Protein AF-A0A966MHW0-F1 (afdb_monomer)

Radius of gyration: 14.73 Å; Cα contacts (8 Å, |Δi|>4): 117; chains: 1; bounding box: 31×24×42 Å

Solvent-accessible surface area (backbone atoms only — not comparable to full-atom values): 4835 Å² total; per-residue (Å²): 131,89,78,69,55,94,45,91,60,30,78,39,82,39,74,33,64,53,45,71,69,41,46,50,52,50,53,50,40,49,74,52,47,33,43,36,30,39,37,30,76,42,59,76,63,91,68,57,66,50,56,54,49,21,52,54,51,44,57,77,71,63,43,82,42,79,45,74,47,77,43,65,51,74,80,60,66,84,67,89,129

pLDDT: mean 87.44, std 13.83, range [45.72, 98.31]

Mean predicted aligned error: 6.31 Å

Structure (mmCIF, N/CA/C/O backbone):
data_AF-A0A966MHW0-F1
#
_entry.id   AF-A0A966MHW0-F1
#
loop_
_atom_site.group_PDB
_atom_site.id
_atom_site.type_symbol
_atom_site.label_atom_id
_atom_site.label_alt_id
_atom_site.label_comp_id
_atom_site.label_asym_id
_atom_site.label_entity_id
_atom_site.label_seq_id
_atom_site.pdbx_PDB_ins_code
_atom_site.Cartn_x
_atom_site.Cartn_y
_atom_site.Cartn_z
_atom_site.occupancy
_atom_site.B_iso_or_equiv
_atom_site.auth_seq_id
_atom_site.auth_comp_id
_atom_site.auth_asym_id
_atom_site.auth_atom_id
_atom_site.pdbx_PDB_model_num
ATOM 1 N N . MET A 1 1 ? 3.901 16.533 12.084 1.00 50.94 1 MET A N 1
ATOM 2 C CA . MET A 1 1 ? 3.104 15.533 12.831 1.00 50.94 1 MET A CA 1
ATOM 3 C C . MET A 1 1 ? 1.966 15.084 11.931 1.00 50.94 1 MET A C 1
ATOM 5 O O . MET A 1 1 ? 1.335 15.952 11.341 1.00 50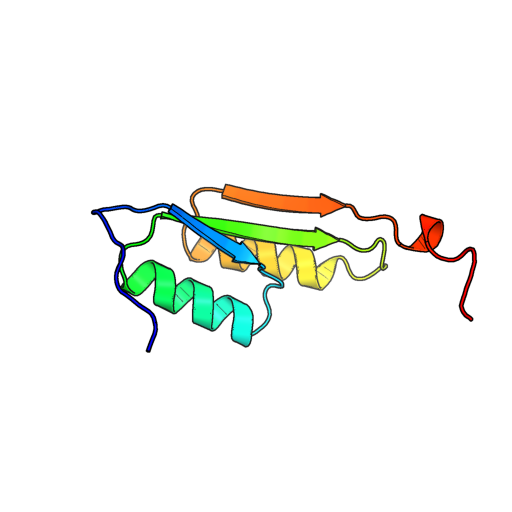.94 1 MET A O 1
ATOM 9 N N . ALA A 1 2 ? 1.740 13.780 11.757 1.00 63.06 2 ALA A N 1
ATOM 10 C CA . ALA A 1 2 ? 0.599 13.306 10.972 1.00 63.06 2 ALA A CA 1
ATOM 11 C C . ALA A 1 2 ? -0.704 13.657 11.703 1.00 63.06 2 ALA A C 1
ATOM 13 O O . ALA A 1 2 ? -0.830 13.411 12.902 1.00 63.06 2 ALA A O 1
ATOM 14 N N . SER A 1 3 ? -1.642 14.286 10.998 1.00 77.44 3 SER A N 1
ATOM 15 C CA . SER A 1 3 ? -2.913 14.710 11.579 1.00 77.44 3 SER A CA 1
ATOM 16 C C . SER A 1 3 ? -3.842 13.516 11.777 1.00 77.44 3 SER A C 1
ATOM 18 O O . SER A 1 3 ? -3.915 12.623 10.929 1.00 77.44 3 SER A O 1
ATOM 20 N N . GLN A 1 4 ? -4.589 13.522 12.878 1.00 86.12 4 GLN A N 1
ATOM 21 C CA . GLN A 1 4 ? -5.681 12.578 13.098 1.00 86.12 4 GLN A CA 1
ATOM 22 C C . GLN A 1 4 ? -6.762 12.706 12.009 1.00 86.12 4 GLN A C 1
ATOM 24 O O . GLN A 1 4 ? -6.884 13.769 11.386 1.00 86.12 4 GLN A O 1
ATOM 29 N N . PRO A 1 5 ? -7.532 11.636 11.750 1.00 89.31 5 PR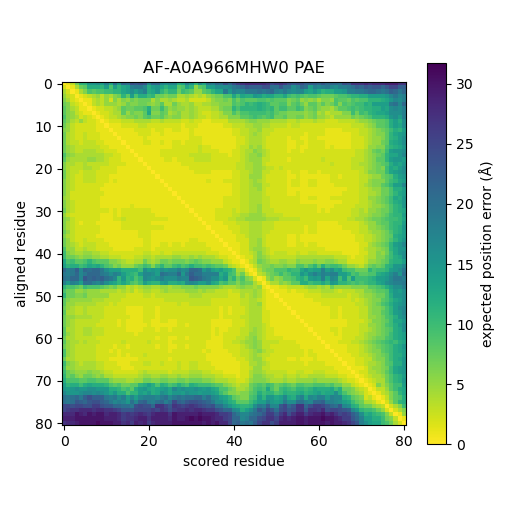O A N 1
ATOM 30 C CA . 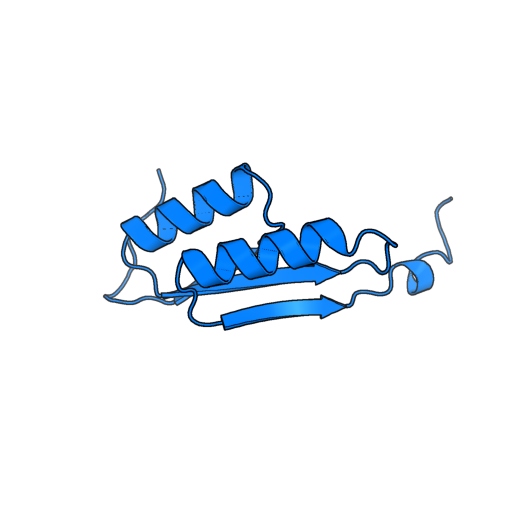PRO A 1 5 ? -8.635 11.676 10.802 1.00 89.31 5 PRO A CA 1
ATOM 31 C C . PRO A 1 5 ? -9.676 12.723 11.216 1.00 89.31 5 PRO A C 1
ATOM 33 O O . PRO A 1 5 ? -9.980 12.892 12.394 1.00 89.31 5 PRO A O 1
ATOM 36 N N . ARG A 1 6 ? -10.239 13.429 10.226 1.00 86.69 6 ARG A N 1
ATOM 37 C CA . ARG A 1 6 ? -11.252 14.480 10.449 1.00 86.69 6 ARG A CA 1
ATOM 38 C C . ARG A 1 6 ? -12.562 13.916 11.004 1.00 86.69 6 ARG A C 1
ATOM 40 O O . ARG A 1 6 ? -13.263 14.597 11.741 1.00 86.69 6 ARG A O 1
ATOM 47 N N . THR A 1 7 ? -12.880 12.679 10.639 1.00 91.06 7 THR A N 1
ATOM 48 C CA . THR A 1 7 ? -14.016 11.899 11.143 1.00 91.06 7 THR A CA 1
ATOM 49 C C . THR A 1 7 ? -13.580 10.456 11.400 1.00 91.06 7 THR A C 1
ATOM 51 O O . THR A 1 7 ? -12.639 9.991 10.744 1.00 91.06 7 THR A O 1
ATOM 54 N N . PRO A 1 8 ? -14.252 9.712 12.301 1.00 87.44 8 PRO A N 1
ATOM 55 C CA . PRO A 1 8 ? -13.974 8.292 12.495 1.00 87.44 8 PRO A CA 1
ATOM 56 C C . PRO A 1 8 ? -13.959 7.544 11.159 1.00 87.44 8 PRO A C 1
ATOM 58 O O . PRO A 1 8 ? -14.834 7.758 10.319 1.00 87.44 8 PRO A O 1
ATOM 61 N N . ASN A 1 9 ? -12.960 6.680 10.959 1.00 87.62 9 ASN A N 1
ATOM 62 C CA . ASN A 1 9 ? -12.798 5.884 9.741 1.00 87.62 9 ASN A CA 1
ATOM 63 C C . ASN A 1 9 ? -12.666 6.702 8.437 1.00 87.62 9 ASN A C 1
ATOM 65 O O . ASN A 1 9 ? -13.005 6.198 7.362 1.00 87.62 9 ASN A O 1
ATOM 69 N N . SER A 1 10 ? -12.157 7.942 8.500 1.00 96.19 10 SER A N 1
ATOM 70 C CA . SER A 1 10 ? -11.825 8.722 7.296 1.00 96.19 10 SER A CA 1
ATOM 71 C C . SER A 1 10 ? -10.939 7.903 6.339 1.00 96.19 10 SER A C 1
ATOM 73 O O . SER A 1 10 ? -9.997 7.246 6.798 1.00 96.19 10 SER A O 1
ATOM 75 N N . PRO A 1 11 ? -11.197 7.935 5.020 1.00 96.81 11 PRO A N 1
ATOM 76 C CA . PRO A 1 11 ? -10.355 7.244 4.055 1.00 96.81 11 PRO A CA 1
ATOM 77 C C . PRO A 1 11 ? -9.006 7.956 3.892 1.00 96.81 11 PRO A C 1
ATOM 79 O O . PRO A 1 11 ? -8.941 9.186 3.872 1.00 96.81 11 PRO A O 1
ATOM 82 N N . ALA A 1 12 ? -7.938 7.179 3.729 1.00 96.94 12 ALA A N 1
ATOM 83 C CA . ALA A 1 12 ? -6.614 7.665 3.352 1.00 96.94 12 ALA A CA 1
ATOM 84 C C . ALA A 1 12 ? -6.082 6.846 2.177 1.00 96.94 12 ALA A C 1
ATOM 86 O O . ALA A 1 12 ? -6.009 5.621 2.259 1.00 96.94 12 ALA A O 1
ATOM 87 N N . VAL A 1 13 ? -5.696 7.521 1.096 1.00 97.31 13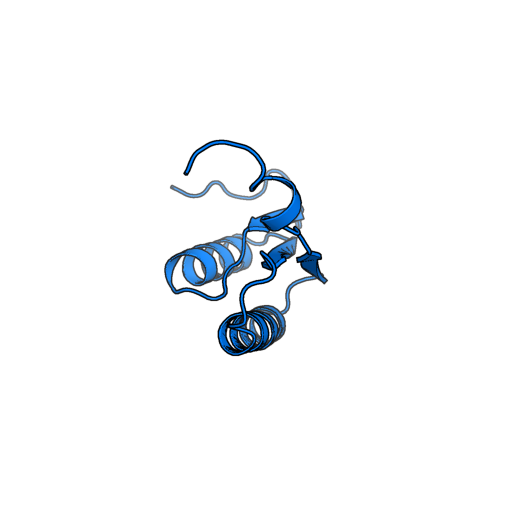 VAL A N 1
ATOM 88 C CA . VAL A 1 13 ? -4.989 6.892 -0.024 1.00 97.31 13 VAL A CA 1
ATOM 89 C C . VAL A 1 13 ? -3.498 7.111 0.175 1.00 97.31 13 VAL A C 1
ATOM 91 O O . VAL A 1 13 ? -3.058 8.243 0.369 1.00 97.31 13 VAL A O 1
ATOM 94 N N . ILE A 1 14 ? -2.728 6.030 0.133 1.00 97.31 14 ILE A N 1
ATOM 95 C CA . ILE A 1 14 ? -1.283 6.044 0.338 1.00 97.31 14 ILE A CA 1
ATOM 96 C C . ILE A 1 14 ? -0.622 5.563 -0.942 1.00 97.31 14 ILE A C 1
ATOM 98 O O . ILE A 1 14 ? -0.872 4.444 -1.395 1.00 97.31 14 ILE A O 1
ATOM 102 N N . LEU A 1 15 ? 0.246 6.403 -1.506 1.00 96.88 15 LEU A N 1
ATOM 103 C CA . LEU A 1 15 ? 1.146 5.973 -2.565 1.00 96.88 15 LEU A CA 1
ATOM 104 C C . LEU A 1 15 ? 2.155 4.996 -1.957 1.00 96.88 15 LEU A C 1
ATOM 106 O O . LEU A 1 15 ? 2.920 5.349 -1.059 1.00 96.88 15 LEU A O 1
ATOM 110 N N . PHE A 1 16 ? 2.102 3.751 -2.406 1.00 96.69 16 PHE A N 1
ATOM 111 C CA . PHE A 1 16 ? 2.684 2.628 -1.700 1.00 96.69 16 PHE A CA 1
ATOM 112 C C . PHE A 1 16 ? 3.606 1.833 -2.617 1.00 96.69 16 PHE A C 1
ATOM 114 O O . PHE A 1 16 ? 3.148 1.146 -3.527 1.00 96.69 16 PHE A O 1
ATOM 121 N N . SER A 1 17 ? 4.914 1.925 -2.382 1.00 93.44 17 SER A N 1
ATOM 122 C CA . SER A 1 17 ? 5.920 1.150 -3.119 1.00 93.44 17 SER A CA 1
ATOM 123 C C . SER A 1 17 ? 6.263 -0.177 -2.441 1.00 93.44 17 SER A C 1
ATOM 125 O O . SER A 1 17 ? 6.901 -1.019 -3.057 1.00 93.44 17 SER A O 1
ATOM 127 N N . GLY A 1 18 ? 5.872 -0.364 -1.175 1.00 93.44 18 GLY A N 1
ATOM 128 C CA . GLY A 1 18 ? 6.343 -1.473 -0.338 1.00 93.44 18 GLY A CA 1
ATOM 129 C C . GLY A 1 18 ? 7.706 -1.215 0.316 1.00 93.44 18 GLY A C 1
ATOM 130 O O . GLY A 1 18 ? 8.155 -2.020 1.126 1.00 93.44 18 GLY A O 1
ATOM 131 N N . GLY A 1 19 ? 8.350 -0.079 0.018 1.00 94.38 19 GLY A N 1
ATOM 132 C CA . GLY A 1 19 ? 9.571 0.361 0.695 1.00 94.38 19 GLY A CA 1
ATOM 133 C C . GLY A 1 19 ? 9.317 0.852 2.125 1.00 94.38 19 GLY A C 1
ATOM 134 O O . GLY A 1 19 ? 8.173 1.130 2.509 1.00 94.38 19 GLY A O 1
ATOM 135 N N . LEU A 1 20 ? 10.398 0.998 2.899 1.00 95.94 20 LEU A N 1
ATOM 136 C CA . LEU A 1 20 ? 10.379 1.371 4.320 1.00 95.94 20 LEU A CA 1
ATOM 137 C C . LEU A 1 20 ? 9.551 2.633 4.59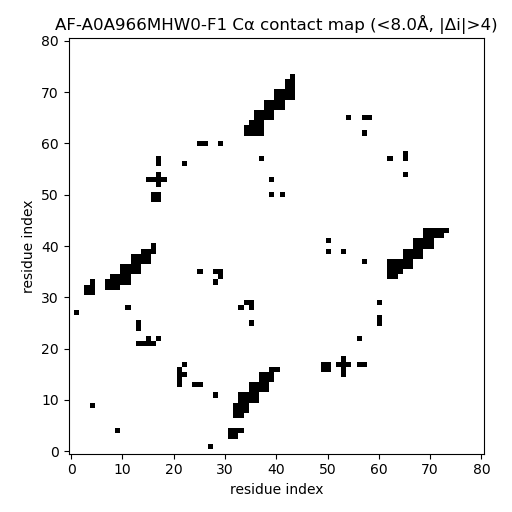9 1.00 95.94 20 LEU A C 1
ATOM 139 O O . LEU A 1 20 ? 8.679 2.616 5.468 1.00 95.94 20 LEU A O 1
ATOM 143 N N . ASP A 1 21 ? 9.774 3.701 3.835 1.00 96.19 21 ASP A N 1
ATOM 144 C CA . ASP A 1 21 ? 9.120 4.993 4.063 1.00 96.19 21 ASP A CA 1
ATOM 145 C C . ASP A 1 21 ? 7.606 4.888 3.862 1.00 96.19 21 ASP A C 1
ATOM 147 O O . ASP A 1 21 ? 6.817 5.224 4.746 1.00 96.19 21 ASP A O 1
ATOM 151 N N . SER A 1 22 ? 7.184 4.333 2.722 1.00 96.62 22 SER A N 1
ATOM 152 C CA . SER A 1 22 ? 5.760 4.154 2.413 1.00 96.62 22 SER A CA 1
ATOM 153 C C . SER A 1 22 ? 5.061 3.195 3.388 1.00 96.62 22 SER A C 1
ATOM 155 O O . SER A 1 22 ? 3.902 3.408 3.743 1.00 96.62 22 SER A O 1
ATOM 157 N N . THR A 1 23 ? 5.781 2.189 3.896 1.00 97.56 23 THR A N 1
ATOM 158 C CA . THR A 1 23 ? 5.290 1.263 4.930 1.00 97.56 23 THR A CA 1
ATOM 159 C C . THR A 1 23 ? 5.158 1.949 6.283 1.00 97.56 23 THR A C 1
ATOM 161 O O . THR A 1 23 ? 4.177 1.728 6.990 1.00 97.56 23 THR A O 1
ATOM 164 N N . THR A 1 24 ? 6.082 2.846 6.619 1.00 97.25 24 THR A N 1
ATOM 165 C CA . THR A 1 24 ? 6.015 3.655 7.843 1.00 97.25 24 THR A CA 1
ATOM 166 C C . THR A 1 24 ? 4.788 4.565 7.828 1.00 97.25 24 THR A C 1
ATOM 168 O O . THR A 1 24 ? 4.056 4.638 8.815 1.00 97.25 24 THR A O 1
ATOM 171 N N . ILE A 1 25 ? 4.503 5.206 6.691 1.00 97.12 25 ILE A N 1
ATOM 172 C CA . ILE A 1 25 ? 3.295 6.026 6.522 1.00 97.12 25 ILE A CA 1
ATOM 173 C C . ILE A 1 25 ? 2.024 5.181 6.638 1.00 97.12 25 ILE A C 1
ATOM 175 O O . ILE A 1 25 ? 1.079 5.597 7.309 1.00 97.12 25 ILE A O 1
ATOM 179 N N . LEU A 1 26 ? 2.000 3.985 6.041 1.00 97.69 26 LEU A N 1
ATOM 180 C CA . LEU A 1 26 ? 0.871 3.064 6.164 1.00 97.69 26 LEU A CA 1
ATOM 181 C C . LEU A 1 26 ? 0.624 2.630 7.610 1.00 97.69 26 LEU A C 1
ATOM 183 O O . LEU A 1 26 ? -0.515 2.693 8.079 1.00 97.69 26 LEU A O 1
ATOM 187 N N . ALA A 1 27 ? 1.679 2.250 8.329 1.00 97.50 27 ALA A N 1
ATOM 188 C CA . ALA A 1 27 ? 1.597 1.890 9.738 1.00 97.50 27 ALA A CA 1
ATOM 189 C C . ALA A 1 27 ? 1.038 3.044 10.580 1.00 97.50 27 ALA A C 1
ATOM 191 O O . ALA A 1 27 ? 0.110 2.854 11.367 1.00 97.50 27 ALA A O 1
ATOM 192 N N . LEU A 1 28 ? 1.548 4.257 10.358 1.00 96.69 28 LEU A N 1
ATOM 193 C CA . LEU A 1 28 ? 1.099 5.450 11.065 1.00 96.69 28 LEU A CA 1
ATOM 194 C C . LEU A 1 28 ? -0.371 5.775 10.771 1.00 96.69 28 LEU A C 1
ATOM 196 O O . LEU A 1 28 ? -1.134 6.050 11.693 1.00 96.69 28 LEU A O 1
ATOM 200 N N . ALA A 1 29 ? -0.798 5.712 9.509 1.00 96.44 29 ALA A N 1
ATOM 201 C CA . ALA A 1 29 ? -2.187 5.963 9.133 1.00 96.44 29 ALA A CA 1
ATOM 202 C C . ALA A 1 29 ? -3.145 4.937 9.762 1.00 96.44 29 ALA A C 1
ATOM 204 O O . ALA A 1 29 ? -4.203 5.306 10.274 1.00 96.44 29 ALA A O 1
ATOM 205 N N . LYS A 1 30 ? -2.753 3.658 9.804 1.00 95.69 30 LYS A N 1
ATOM 206 C CA . LYS A 1 30 ? -3.505 2.615 10.512 1.00 95.69 30 LYS A CA 1
ATOM 207 C C . LYS A 1 30 ? -3.596 2.895 12.009 1.00 95.69 30 LYS A C 1
ATOM 209 O O . LYS A 1 30 ? -4.692 2.849 12.559 1.00 95.69 30 LYS A O 1
ATOM 214 N N . GLN A 1 31 ? -2.481 3.256 12.645 1.00 95.38 31 GLN A N 1
ATOM 215 C CA . GLN A 1 31 ? -2.446 3.614 14.065 1.00 95.38 31 GLN A CA 1
ATOM 216 C C . GLN A 1 31 ? -3.332 4.830 14.384 1.00 95.38 31 GLN A C 1
ATOM 218 O O . GLN A 1 31 ? -3.946 4.887 15.445 1.00 95.38 31 GLN A O 1
ATOM 223 N N . LEU A 1 32 ? -3.433 5.790 13.462 1.00 94.94 32 LEU A N 1
ATOM 224 C CA . LEU A 1 32 ? -4.296 6.966 13.594 1.00 94.94 32 LEU A CA 1
ATOM 225 C C . LEU A 1 32 ? -5.781 6.682 13.301 1.00 94.94 32 LEU A C 1
ATOM 227 O O . LEU A 1 32 ? -6.597 7.590 13.434 1.00 94.94 32 LEU A O 1
ATOM 231 N N . GLY A 1 33 ? -6.153 5.455 12.918 1.00 95.06 33 GLY A N 1
ATOM 232 C CA . GLY A 1 33 ? -7.547 5.059 12.697 1.00 95.06 33 GLY A CA 1
ATOM 233 C C . GLY A 1 33 ? -8.097 5.381 11.304 1.00 95.06 33 GLY A C 1
ATOM 234 O O . GLY A 1 33 ? -9.312 5.484 11.129 1.00 95.06 33 GLY A O 1
ATOM 235 N N . TYR A 1 34 ? -7.233 5.553 10.299 1.00 97.38 34 TYR A N 1
ATOM 236 C CA . TYR A 1 34 ? -7.677 5.734 8.917 1.00 97.38 34 TYR A CA 1
ATOM 237 C C . TYR A 1 34 ? -8.066 4.410 8.250 1.00 97.38 34 TYR A C 1
ATOM 239 O O . TYR A 1 34 ? -7.394 3.381 8.391 1.00 97.38 34 TYR A O 1
ATOM 247 N N . ARG A 1 35 ? -9.085 4.472 7.386 1.00 97.56 35 ARG A N 1
ATOM 248 C CA . ARG A 1 35 ? -9.366 3.426 6.395 1.00 97.56 35 ARG A CA 1
ATOM 249 C C . ARG A 1 35 ? -8.389 3.566 5.237 1.00 97.56 35 ARG A C 1
ATOM 251 O O . ARG A 1 35 ? -8.565 4.402 4.353 1.00 97.56 35 ARG A O 1
ATOM 258 N N . CYS A 1 36 ? -7.308 2.801 5.296 1.00 97.94 36 CYS A N 1
ATOM 259 C CA . CYS A 1 36 ? -6.199 2.948 4.361 1.00 97.94 36 CYS A CA 1
ATOM 260 C C . CYS A 1 36 ? -6.446 2.177 3.061 1.00 97.94 36 CYS A C 1
ATOM 262 O O . CYS A 1 36 ? -6.788 0.995 3.090 1.00 97.94 36 CYS A O 1
ATOM 264 N N . TYR A 1 37 ? -6.173 2.841 1.944 1.00 98.31 37 TYR A N 1
ATOM 265 C CA . TYR A 1 37 ? -6.143 2.306 0.590 1.00 98.31 37 TYR A CA 1
ATOM 266 C C . TYR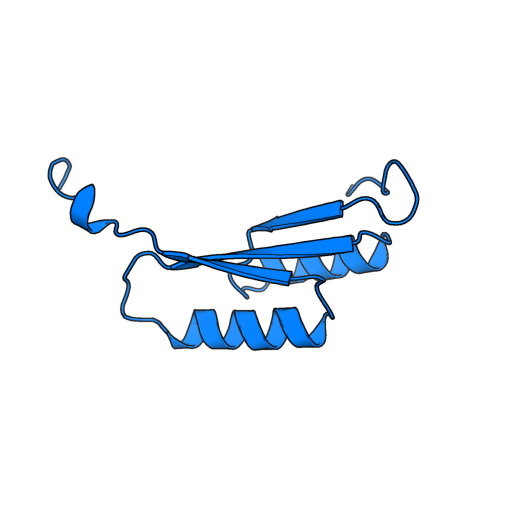 A 1 37 ? -4.713 2.458 0.066 1.00 98.31 37 TYR A C 1
ATOM 268 O O . TYR A 1 37 ? -4.153 3.554 0.113 1.00 98.31 37 TYR A O 1
ATOM 276 N N . ALA A 1 38 ? -4.113 1.376 -0.419 1.00 98.19 38 ALA A N 1
ATOM 277 C CA . ALA A 1 38 ? -2.772 1.400 -0.992 1.00 98.19 38 ALA A CA 1
ATOM 278 C C . ALA A 1 38 ? -2.847 1.560 -2.514 1.00 98.19 38 ALA A C 1
ATOM 280 O O . ALA A 1 38 ? -3.652 0.902 -3.173 1.00 98.19 38 ALA A O 1
ATOM 281 N N . LEU A 1 39 ? -1.987 2.408 -3.071 1.00 97.25 39 LEU A N 1
ATOM 282 C CA . LEU A 1 39 ? -1.860 2.624 -4.506 1.00 97.25 39 LEU A CA 1
ATOM 283 C C . LEU A 1 39 ? -0.403 2.447 -4.928 1.00 97.25 39 LEU A C 1
ATOM 285 O O . LEU A 1 39 ? 0.440 3.270 -4.587 1.00 97.25 39 LEU A O 1
ATOM 289 N N . SER A 1 40 ? -0.104 1.400 -5.684 1.00 94.75 40 SER A N 1
ATOM 290 C CA . SER A 1 40 ? 1.199 1.212 -6.320 1.00 94.75 40 SER A CA 1
ATOM 291 C C . SER A 1 40 ? 1.146 1.615 -7.784 1.00 94.75 40 SER A C 1
ATOM 293 O O . SER A 1 40 ? 0.102 1.552 -8.435 1.00 94.75 40 SER A O 1
ATOM 295 N N . VAL A 1 41 ? 2.304 1.983 -8.319 1.00 89.88 41 VAL A N 1
ATOM 296 C CA . VAL A 1 41 ? 2.472 2.273 -9.739 1.00 89.88 41 VAL A CA 1
ATOM 297 C C . VAL A 1 41 ? 3.477 1.291 -10.319 1.00 89.88 41 VAL A C 1
ATOM 299 O O . VAL A 1 41 ? 4.588 1.158 -9.813 1.00 89.88 41 VAL A O 1
ATOM 302 N N . HIS A 1 42 ? 3.080 0.601 -11.380 1.00 86.88 42 HIS A N 1
ATOM 303 C CA . HIS A 1 42 ? 3.946 -0.244 -12.183 1.00 86.88 42 HIS A CA 1
ATOM 304 C C . HIS A 1 42 ? 4.329 0.504 -13.458 1.00 86.88 42 HIS A C 1
ATOM 306 O O . HIS A 1 42 ? 3.498 0.699 -14.343 1.00 86.88 42 HIS A O 1
ATOM 312 N N . TYR A 1 43 ? 5.594 0.902 -13.559 1.00 83.94 43 TYR A N 1
ATOM 313 C CA . TYR A 1 43 ? 6.109 1.713 -14.667 1.00 83.94 43 TYR A CA 1
ATOM 314 C C . TYR A 1 43 ? 6.508 0.906 -15.921 1.00 83.94 43 TYR A C 1
ATOM 316 O O . TYR A 1 43 ? 7.211 1.419 -16.788 1.00 83.94 43 TYR A O 1
ATOM 324 N N . GLY A 1 44 ? 6.141 -0.380 -16.000 1.00 73.12 44 GLY A N 1
ATOM 325 C CA . GLY A 1 44 ? 6.585 -1.282 -17.074 1.00 73.12 44 GLY A CA 1
ATOM 326 C C . GLY A 1 44 ? 8.017 -1.814 -16.906 1.00 73.12 44 GLY A C 1
ATOM 327 O O . GLY A 1 44 ? 8.563 -2.433 -17.816 1.00 73.12 44 GLY A O 1
ATOM 328 N N . GLN A 1 45 ? 8.637 -1.586 -15.745 1.00 72.44 45 GLN A N 1
ATOM 329 C CA . GLN A 1 45 ? 9.964 -2.104 -15.406 1.00 72.44 45 GLN A CA 1
ATOM 330 C C . GLN A 1 45 ? 9.889 -3.611 -15.099 1.00 72.44 45 GLN A C 1
ATOM 332 O O . GLN A 1 45 ? 8.914 -4.077 -14.522 1.00 72.44 45 GLN A O 1
ATOM 337 N N . LYS A 1 46 ? 10.938 -4.388 -15.406 1.00 64.62 46 LYS A N 1
ATOM 338 C CA . LYS A 1 46 ? 10.973 -5.849 -15.151 1.00 64.62 46 LYS A CA 1
ATOM 339 C C . LYS A 1 46 ? 10.936 -6.260 -13.662 1.00 64.62 46 LYS A C 1
ATOM 341 O O . LYS A 1 46 ? 10.904 -7.454 -13.376 1.00 64.62 46 LYS A O 1
ATOM 346 N N . HIS A 1 47 ? 10.955 -5.320 -12.715 1.00 64.88 47 HIS A N 1
ATOM 347 C CA . HIS A 1 47 ? 10.993 -5.616 -11.279 1.00 64.88 47 HIS A CA 1
ATOM 348 C C . HIS A 1 47 ? 9.597 -5.936 -10.720 1.00 64.88 47 HIS A C 1
ATOM 350 O O . HIS A 1 47 ? 8.935 -5.099 -10.111 1.00 64.88 47 HIS A O 1
ATOM 356 N N . SER A 1 48 ? 9.151 -7.182 -10.906 1.00 72.44 48 SER A N 1
ATOM 357 C CA . SER A 1 48 ? 7.905 -7.706 -10.325 1.00 72.44 48 SER A CA 1
ATOM 358 C C . SER A 1 48 ? 8.017 -8.032 -8.828 1.00 72.44 48 SER A C 1
ATOM 360 O O . SER A 1 48 ? 7.016 -8.006 -8.114 1.00 72.44 48 SER A O 1
ATOM 362 N N . SER A 1 49 ? 9.230 -8.296 -8.331 1.00 83.81 49 SER A N 1
ATOM 363 C CA . SER A 1 49 ? 9.480 -8.707 -6.943 1.00 83.81 49 SER A CA 1
ATOM 364 C C . SER A 1 49 ? 9.099 -7.640 -5.915 1.00 83.81 49 SER A C 1
ATOM 366 O O . SER A 1 49 ? 8.531 -7.971 -4.875 1.00 83.81 49 SER A O 1
ATOM 368 N N . GLU A 1 50 ? 9.365 -6.366 -6.205 1.00 85.06 50 GLU A N 1
ATOM 369 C CA . GLU A 1 50 ? 9.010 -5.248 -5.322 1.00 85.06 50 GLU A CA 1
ATOM 370 C C . GLU A 1 50 ? 7.492 -5.065 -5.226 1.00 85.06 50 GLU A C 1
ATOM 372 O O . GLU A 1 50 ? 6.955 -4.897 -4.132 1.00 85.06 50 GLU A O 1
ATOM 377 N N . LEU A 1 51 ? 6.773 -5.190 -6.346 1.00 87.88 51 LEU A N 1
ATOM 378 C CA . LEU A 1 51 ? 5.310 -5.126 -6.347 1.00 87.88 51 LEU A CA 1
ATOM 379 C C . LEU A 1 51 ? 4.679 -6.286 -5.585 1.00 87.88 51 LEU A C 1
ATOM 381 O O . LEU A 1 51 ? 3.688 -6.094 -4.881 1.00 87.88 51 LEU A O 1
ATOM 385 N N . ASP A 1 52 ? 5.239 -7.486 -5.700 1.00 91.12 52 ASP A N 1
ATOM 386 C CA . ASP A 1 52 ? 4.742 -8.637 -4.952 1.00 91.12 52 ASP A CA 1
ATOM 387 C C . ASP A 1 52 ? 5.032 -8.509 -3.451 1.00 91.12 52 ASP A C 1
ATOM 389 O O . ASP A 1 52 ? 4.187 -8.875 -2.630 1.00 91.12 52 ASP A O 1
ATOM 393 N N . ALA A 1 53 ? 6.176 -7.931 -3.073 1.00 92.44 53 ALA A N 1
ATOM 394 C CA . ALA A 1 53 ? 6.450 -7.561 -1.688 1.00 92.44 53 ALA A CA 1
ATOM 395 C C . ALA A 1 53 ? 5.450 -6.508 -1.184 1.00 92.44 53 ALA A C 1
ATOM 397 O O . ALA A 1 53 ? 4.852 -6.695 -0.123 1.00 92.44 53 ALA A O 1
ATOM 398 N N . ALA A 1 54 ? 5.182 -5.460 -1.970 1.00 94.62 54 ALA A N 1
ATOM 399 C CA . ALA A 1 54 ? 4.188 -4.445 -1.642 1.00 94.62 54 ALA A CA 1
ATOM 400 C C . ALA A 1 54 ? 2.800 -5.067 -1.422 1.00 94.62 54 ALA A C 1
ATOM 402 O O . ALA A 1 54 ? 2.169 -4.804 -0.403 1.00 94.62 54 ALA A O 1
ATOM 403 N N . LYS A 1 55 ? 2.339 -5.969 -2.297 1.00 94.88 55 LYS A N 1
ATOM 404 C CA . LYS A 1 55 ? 1.050 -6.664 -2.113 1.00 94.88 55 LYS A CA 1
ATOM 405 C C . LYS A 1 55 ? 0.974 -7.418 -0.788 1.00 94.88 55 LYS A C 1
ATOM 407 O O . LYS A 1 55 ? -0.022 -7.304 -0.076 1.00 94.88 55 LYS A O 1
ATOM 412 N N . LYS A 1 56 ? 2.030 -8.156 -0.433 1.00 96.50 56 LYS A N 1
ATOM 413 C CA . LYS A 1 56 ? 2.090 -8.912 0.828 1.00 96.50 56 LYS A CA 1
ATOM 414 C C . LYS A 1 56 ? 2.039 -7.992 2.045 1.00 96.50 56 LYS A C 1
ATOM 416 O O . LYS A 1 56 ? 1.316 -8.285 2.993 1.00 96.50 56 LYS A O 1
ATOM 421 N N . ILE A 1 57 ? 2.767 -6.876 2.010 1.00 96.88 57 ILE A N 1
ATOM 422 C CA . ILE A 1 57 ? 2.762 -5.893 3.100 1.00 96.88 57 ILE A CA 1
ATOM 423 C C . ILE A 1 57 ? 1.387 -5.219 3.196 1.00 96.88 57 ILE A C 1
ATOM 425 O O . ILE A 1 57 ? 0.807 -5.141 4.271 1.00 96.88 57 ILE A O 1
ATOM 429 N N . ALA A 1 58 ? 0.804 -4.783 2.081 1.00 97.19 58 ALA A N 1
ATOM 430 C CA . ALA A 1 58 ? -0.524 -4.173 2.083 1.00 97.19 58 ALA A CA 1
ATOM 431 C C . ALA A 1 58 ? -1.585 -5.117 2.686 1.00 97.19 58 ALA A C 1
ATOM 433 O O . ALA A 1 58 ? -2.401 -4.692 3.510 1.00 97.19 58 ALA A O 1
ATOM 434 N N . GLN A 1 59 ? -1.533 -6.406 2.333 1.00 96.81 59 GLN A N 1
ATOM 435 C CA . GLN A 1 59 ? -2.396 -7.437 2.912 1.00 96.81 59 GLN A CA 1
ATOM 436 C C . GLN A 1 59 ? -2.159 -7.635 4.413 1.00 96.81 59 GLN A C 1
ATOM 438 O O . GLN A 1 59 ? -3.131 -7.689 5.163 1.00 96.81 59 GLN A O 1
ATOM 443 N N . SER A 1 60 ? -0.906 -7.698 4.877 1.00 97.50 60 SER A N 1
ATOM 444 C CA . SER A 1 60 ? -0.612 -7.894 6.306 1.00 97.50 60 SER A CA 1
ATOM 445 C C . SER A 1 60 ? -1.049 -6.712 7.176 1.00 97.50 60 SER A C 1
ATOM 447 O O . SER A 1 60 ? -1.455 -6.906 8.318 1.00 97.50 60 SER A O 1
ATOM 449 N N . PHE A 1 61 ? -1.045 -5.497 6.623 1.00 97.06 61 PHE A N 1
ATOM 450 C CA . PHE A 1 61 ? -1.590 -4.299 7.268 1.00 97.06 61 PHE A CA 1
ATOM 451 C C . PHE A 1 61 ? -3.121 -4.177 7.145 1.00 97.06 61 PHE A C 1
ATOM 453 O O . PHE A 1 61 ? -3.715 -3.246 7.700 1.00 97.06 61 PHE A O 1
ATOM 460 N N . GLY A 1 62 ? -3.781 -5.086 6.419 1.00 97.00 62 GLY A N 1
ATOM 461 C CA . GLY A 1 62 ? -5.234 -5.116 6.257 1.00 97.00 62 GLY A CA 1
ATOM 462 C C . GLY A 1 62 ? -5.789 -3.868 5.574 1.00 97.00 62 GLY A C 1
ATOM 463 O O . GLY A 1 62 ? -6.771 -3.294 6.051 1.00 97.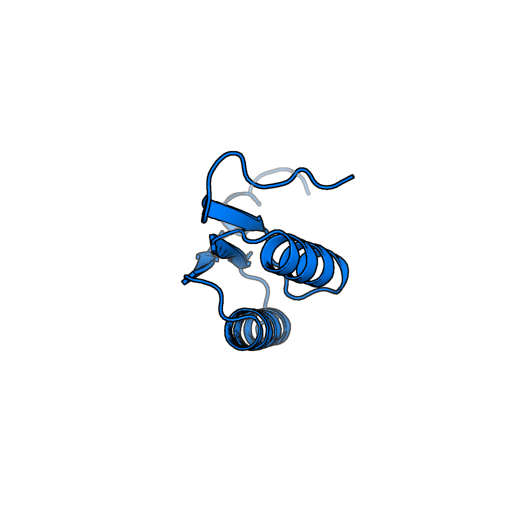00 62 GLY A O 1
ATOM 464 N N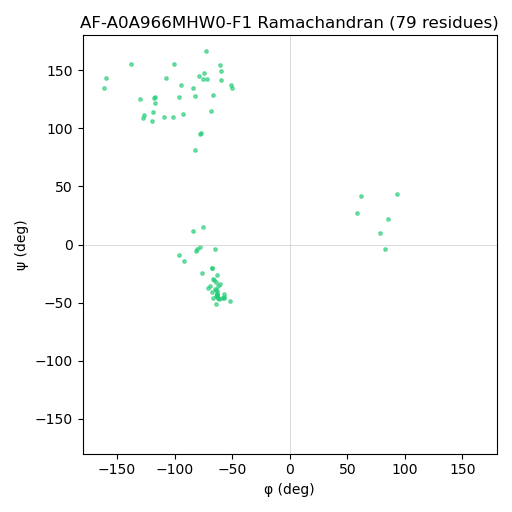 . VAL A 1 63 ? -5.131 -3.358 4.527 1.00 98.06 63 VAL A N 1
ATOM 465 C CA . VAL A 1 63 ? -5.685 -2.238 3.743 1.00 98.06 63 VAL A CA 1
ATOM 466 C C . VAL A 1 63 ? -7.040 -2.612 3.139 1.00 98.06 63 VAL A C 1
ATOM 468 O O . VAL A 1 63 ? -7.280 -3.764 2.799 1.00 98.06 63 VAL A O 1
ATOM 471 N N . GLU A 1 64 ? -7.916 -1.625 2.975 1.00 98.00 64 GLU A N 1
ATOM 472 C CA . GLU A 1 64 ? -9.251 -1.812 2.385 1.00 98.00 64 GLU A CA 1
ATOM 473 C C . GLU A 1 64 ? -9.162 -2.295 0.935 1.00 98.00 64 GLU A C 1
ATOM 475 O O . GLU A 1 64 ? -9.989 -3.066 0.455 1.00 98.00 64 GLU A O 1
ATOM 480 N N . ARG A 1 65 ? -8.151 -1.797 0.221 1.00 97.81 65 ARG A N 1
ATOM 481 C CA . ARG A 1 65 ? -7.863 -2.139 -1.166 1.00 97.81 65 ARG A CA 1
ATOM 482 C C . ARG A 1 65 ? -6.411 -1.803 -1.466 1.00 97.81 65 ARG A C 1
ATOM 484 O O . ARG A 1 65 ? -5.910 -0.778 -0.999 1.00 97.81 65 ARG A O 1
ATOM 491 N N . HIS A 1 66 ? -5.764 -2.635 -2.271 1.00 97.69 66 HIS A N 1
ATOM 492 C CA . HIS A 1 66 ? -4.468 -2.331 -2.863 1.00 97.69 66 HIS A CA 1
ATOM 49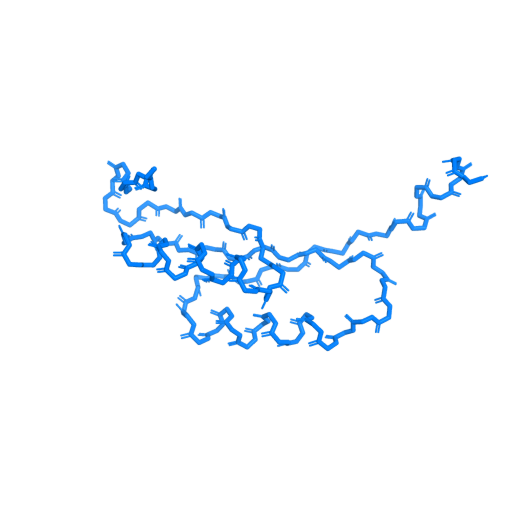3 C C . HIS A 1 66 ? -4.613 -2.332 -4.376 1.00 97.69 66 HIS A C 1
ATOM 495 O O . HIS A 1 66 ? -4.900 -3.373 -4.956 1.00 97.69 66 HIS A O 1
ATOM 501 N N . GLU A 1 67 ? -4.440 -1.167 -4.994 1.00 96.19 67 GLU A N 1
ATOM 502 C CA . GLU A 1 67 ? -4.498 -1.028 -6.443 1.00 96.19 67 GLU A CA 1
ATOM 503 C C . GLU A 1 67 ? -3.139 -0.791 -7.074 1.00 96.19 67 GLU A C 1
ATOM 505 O O . GLU A 1 67 ? -2.300 -0.088 -6.517 1.00 96.19 67 GLU A O 1
ATOM 510 N N . VAL A 1 68 ? -2.938 -1.376 -8.256 1.00 93.06 68 VAL A N 1
ATOM 511 C CA . VAL A 1 68 ? -1.706 -1.235 -9.038 1.00 93.06 68 VAL A CA 1
ATOM 512 C C . VAL A 1 68 ? -2.035 -0.600 -10.383 1.00 93.06 68 VAL A C 1
ATOM 514 O O . VAL A 1 68 ? -2.581 -1.245 -11.280 1.00 93.06 68 VAL A O 1
ATOM 517 N N . ILE A 1 69 ? -1.672 0.670 -10.545 1.00 91.50 69 ILE A N 1
ATOM 518 C CA . ILE A 1 69 ? -1.820 1.369 -11.823 1.00 91.50 69 ILE A CA 1
ATOM 519 C C . ILE A 1 69 ? -0.637 1.013 -12.712 1.00 91.50 69 ILE A C 1
ATOM 521 O O . ILE A 1 69 ? 0.515 1.163 -12.315 1.00 91.50 69 ILE A O 1
ATOM 525 N N . HIS A 1 70 ? -0.924 0.576 -13.933 1.00 87.94 70 HIS A N 1
ATOM 526 C CA . HIS A 1 70 ? 0.091 0.308 -14.941 1.00 87.94 70 HIS A CA 1
ATOM 527 C C . HIS A 1 70 ? 0.284 1.566 -15.790 1.00 87.94 70 HIS A C 1
ATOM 529 O O . HIS A 1 70 ? -0.617 1.975 -16.520 1.00 87.94 70 HIS A O 1
ATOM 535 N N . LEU A 1 71 ? 1.451 2.191 -15.662 1.00 84.50 71 LEU A N 1
ATOM 536 C CA . LEU A 1 71 ? 1.863 3.345 -16.450 1.00 84.50 71 LEU A CA 1
ATOM 537 C C . LEU A 1 71 ? 2.966 2.898 -17.399 1.00 84.50 71 LEU A C 1
ATOM 539 O O . LEU A 1 71 ? 4.080 2.602 -16.979 1.00 84.50 71 LEU A O 1
ATOM 543 N N . ASP A 1 72 ? 2.652 2.851 -18.687 1.00 77.69 72 ASP A N 1
ATOM 544 C CA . ASP A 1 72 ? 3.658 2.590 -19.705 1.00 77.69 72 ASP A CA 1
ATOM 545 C C . ASP A 1 72 ? 4.472 3.866 -19.956 1.00 77.69 72 ASP A C 1
ATOM 547 O O . ASP A 1 72 ? 4.065 4.747 -20.719 1.00 77.69 72 ASP A O 1
ATOM 551 N N . LEU A 1 73 ? 5.618 3.976 -19.278 1.00 70.25 73 LEU A N 1
ATOM 552 C CA . LEU A 1 73 ? 6.534 5.097 -19.468 1.00 70.25 73 LEU A CA 1
ATOM 553 C C . LEU A 1 73 ? 7.187 5.101 -20.856 1.00 70.25 73 LEU A C 1
ATOM 555 O O . LEU A 1 73 ? 7.604 6.166 -21.308 1.00 70.25 73 LEU A O 1
ATOM 559 N N . ALA A 1 74 ? 7.219 3.970 -21.574 1.00 67.25 74 ALA A N 1
ATOM 560 C CA . ALA A 1 74 ? 7.752 3.929 -22.936 1.00 67.25 74 ALA A CA 1
ATOM 561 C C . ALA A 1 74 ? 6.929 4.809 -23.892 1.00 67.25 74 ALA A C 1
ATOM 563 O O . ALA A 1 74 ? 7.475 5.366 -24.841 1.00 67.25 74 ALA A O 1
ATOM 564 N N . ARG A 1 75 ? 5.641 5.041 -23.593 1.00 62.09 75 ARG A N 1
ATOM 565 C CA . ARG A 1 75 ? 4.785 5.988 -24.332 1.00 62.09 75 ARG A CA 1
ATOM 566 C C . ARG A 1 75 ? 5.188 7.453 -24.154 1.00 62.09 75 ARG A C 1
ATOM 568 O O . ARG A 1 75 ? 4.813 8.275 -24.983 1.00 62.09 75 ARG A O 1
ATOM 575 N N . PHE A 1 76 ? 5.935 7.780 -23.100 1.00 64.94 76 PHE A N 1
ATOM 576 C CA . PHE A 1 76 ? 6.483 9.117 -22.857 1.00 64.94 76 PHE A CA 1
ATOM 577 C C . PHE A 1 76 ? 7.934 9.260 -23.357 1.00 64.94 76 PHE A C 1
ATOM 579 O O . PHE A 1 76 ? 8.443 10.373 -23.428 1.00 64.94 76 PHE A O 1
ATOM 586 N N . GLY A 1 77 ? 8.584 8.163 -23.770 1.00 59.28 77 GLY A N 1
ATOM 587 C CA . GLY A 1 77 ? 9.983 8.112 -24.223 1.00 59.28 77 GLY A CA 1
ATOM 588 C C . GLY A 1 77 ? 10.262 8.667 -25.628 1.00 59.28 77 GLY A C 1
ATOM 589 O O . GLY A 1 77 ? 11.324 8.400 -26.177 1.00 59.28 77 GLY A O 1
ATOM 590 N N . GLY A 1 78 ? 9.330 9.416 -26.228 1.00 53.91 78 GLY A N 1
ATOM 591 C CA . GLY A 1 78 ? 9.516 10.066 -27.532 1.00 53.91 78 GLY A CA 1
ATOM 592 C C . GLY A 1 78 ? 10.290 11.389 -27.492 1.00 53.91 78 GLY A C 1
ATOM 593 O O . GLY A 1 78 ? 10.559 11.954 -28.547 1.00 53.91 78 GLY A O 1
ATOM 594 N N . SER A 1 79 ? 10.635 11.918 -26.315 1.00 58.84 79 SER A N 1
ATOM 595 C CA . SER A 1 79 ? 11.465 13.121 -26.205 1.00 58.84 79 SER A CA 1
ATOM 596 C C . SER A 1 79 ? 12.081 13.229 -24.809 1.00 58.84 79 SER A C 1
ATOM 598 O O . SER A 1 79 ? 11.366 13.097 -23.819 1.00 58.84 79 SER A O 1
ATOM 600 N N . ALA A 1 80 ? 13.378 13.552 -24.772 1.00 50.47 80 ALA A N 1
ATOM 601 C CA . ALA A 1 80 ? 14.254 13.777 -23.611 1.00 50.47 80 ALA A CA 1
ATOM 602 C C . ALA A 1 80 ? 15.085 12.584 -23.076 1.00 50.47 80 ALA A C 1
ATOM 604 O O . ALA A 1 80 ? 15.252 12.440 -21.865 1.00 50.47 80 ALA A O 1
ATOM 605 N N . LEU A 1 81 ? 15.696 11.810 -23.982 1.00 45.72 81 LEU A N 1
ATOM 606 C CA . LEU A 1 81 ? 17.101 11.388 -23.852 1.00 45.72 81 LEU A CA 1
ATOM 607 C C . LEU A 1 81 ? 17.865 11.811 -25.109 1.00 45.72 81 LEU A C 1
ATOM 609 O O . LEU A 1 81 ? 17.222 11.833 -26.183 1.00 45.72 81 LEU A O 1
#

Sequence (81 aa):
MASQPRTPNSPAVILFSGGLDSTTILALAKQLGYRCYALSVHYGQKHSSELDAAKKIAQSFGVERHEVIHLDLARFGGSAL

Secondary structure (DSSP, 8-state):
-PPPPSSTT-EEEEE--SSHHHHHHHHHHHHTT-EEEEEEEE-S-S-HHHHHHHHHHHHHTT-SEEEEEE--GGGGTTS--

Foldseek 3Di:
DDDADPDAQAADEFAFQLDPVSLVVLVVCVVSRYQYEYEYEAQVDPPPVSVVSRVVSCVVSPHPYYYYHYHPCVVVVPDDD

Nearest PDB structures (foldseek):
  5ztb-assembly2_A  TM=8.519E-01  e=2.908E-04  Thermus thermophilus HB27
  5gha-assembly2_C  TM=8.519E-01  e=7.940E-04  Thermus thermophilus HB27
  1kp2-assembly1_A  TM=7.972E-01  e=1.896E-03  Escherichia coli
  1kp3-assembly1_A  TM=8.002E-01  e=3.240E-03  Escherichia coli
  5us8-assembly1_A  TM=8.492E-01  e=6.328E-03  Bordetella pertussis Tohama I